Protein AF-A0A7X0GBQ7-F1 (afdb_monomer_lite)

Secondary structure (DSSP, 8-state):
--HHHHHHHHHHHHHHHHHHHTTSS---HHHHHHS--TTHHHHHHHH---HHHHHHHHHHHHSSS-HHHHHHHHHHHHHHHHHHT--GGG--HHHHHHHHHHHHHTT-STT-TTTTTHHHHHH--TT-S-----------------------

Sequence (152 aa):
MTAEDLRLDGELGHSLMLLCCLRVIRPSLAAFRVNSFVRYHEHFEVAQNDPDLERFLALVDGHEASGHFKRCARFDVAAALTTEGIALADLSTEALLHYAIATRDGGWGAGYESDVGRLAWRDGRVRSLPRARS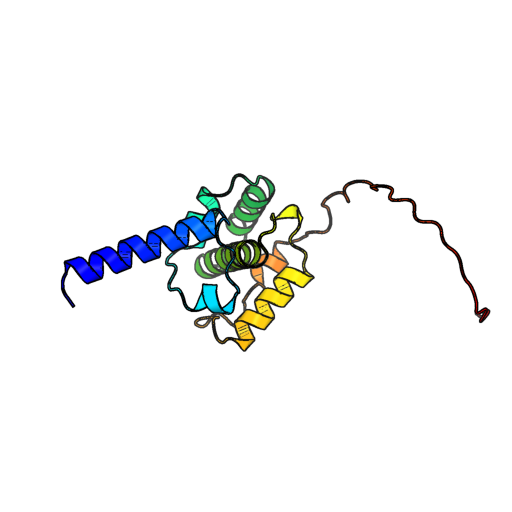CHVARSNACPGDDACRAR

Foldseek 3Di:
DDPVVVVVVVVVLVVVLLCLLLLVDQDALLVVLVRPDPLSLVSSLVNDPAPVLVVLLVLLVPDPDDPVLSSLLSVLQSSLCSNVVHGPLPDDPVSSVVSLVVCLVSVSCPVPNVCRCVSVVVSPPVVDDPPDDDDDDDDDDDDDDDDDDDDD

Radius of gyration: 20.4 Å; chains: 1; bounding box: 38×56×66 Å

Structure (mmCIF, N/CA/C/O backbone):
data_AF-A0A7X0GBQ7-F1
#
_entry.id   AF-A0A7X0GBQ7-F1
#
loop_
_atom_site.group_PDB
_atom_site.id
_atom_site.type_symbol
_atom_site.label_atom_id
_atom_site.label_alt_id
_atom_site.label_comp_id
_atom_site.label_asym_id
_atom_site.label_entity_id
_atom_site.label_seq_id
_atom_site.pdbx_PDB_ins_code
_atom_site.Cartn_x
_atom_site.Cartn_y
_atom_site.Cartn_z
_atom_site.occupancy
_atom_site.B_iso_or_equiv
_atom_site.auth_seq_id
_atom_site.auth_comp_id
_atom_site.auth_asym_id
_atom_site.auth_atom_id
_atom_site.pdbx_PDB_model_num
ATOM 1 N N . MET A 1 1 ? 12.266 8.701 -30.183 1.00 62.16 1 MET A N 1
ATOM 2 C CA . MET A 1 1 ? 11.439 8.960 -28.995 1.00 62.16 1 MET A CA 1
ATOM 3 C C . MET A 1 1 ? 11.010 10.410 -29.064 1.00 62.16 1 MET A C 1
ATOM 5 O O . MET A 1 1 ? 11.860 11.294 -29.013 1.00 62.16 1 MET A O 1
ATOM 9 N N . THR A 1 2 ? 9.738 10.629 -29.366 1.00 85.06 2 THR A N 1
ATOM 10 C CA . THR A 1 2 ? 9.132 11.948 -29.560 1.00 85.06 2 THR A CA 1
ATOM 11 C C . THR A 1 2 ? 8.614 12.499 -28.227 1.00 85.06 2 THR A C 1
ATOM 13 O O . THR A 1 2 ? 8.535 11.779 -27.232 1.00 85.06 2 THR A O 1
ATOM 16 N N . ALA A 1 3 ? 8.271 13.789 -28.180 1.00 78.25 3 ALA A N 1
ATOM 17 C CA . ALA A 1 3 ? 7.653 14.386 -26.994 1.00 78.25 3 ALA A CA 1
ATOM 18 C C . ALA A 1 3 ? 6.267 13.783 -26.682 1.00 78.25 3 ALA A C 1
ATOM 20 O O . ALA A 1 3 ? 5.866 13.740 -25.521 1.00 78.25 3 ALA A O 1
ATOM 21 N N . GLU A 1 4 ? 5.558 13.300 -27.706 1.00 78.19 4 GLU A N 1
ATOM 22 C CA . GLU A 1 4 ? 4.273 12.612 -27.554 1.00 78.19 4 GLU A CA 1
ATOM 23 C C . GLU A 1 4 ? 4.447 11.238 -26.899 1.00 78.19 4 GLU A C 1
ATOM 25 O O . GLU A 1 4 ? 3.696 10.922 -25.980 1.00 78.19 4 GLU A O 1
ATOM 30 N N . ASP A 1 5 ? 5.487 10.480 -27.276 1.00 78.75 5 ASP A N 1
ATOM 31 C CA . ASP A 1 5 ? 5.800 9.177 -26.663 1.00 78.75 5 ASP A CA 1
ATOM 32 C C . ASP A 1 5 ? 6.046 9.319 -25.150 1.00 78.75 5 ASP A C 1
ATOM 34 O O . ASP A 1 5 ? 5.454 8.607 -24.345 1.00 78.75 5 ASP A O 1
ATOM 38 N N . LEU A 1 6 ? 6.854 10.309 -24.745 1.00 75.25 6 LEU A N 1
ATOM 39 C CA . LEU A 1 6 ? 7.159 10.572 -23.331 1.00 75.25 6 LEU A CA 1
ATOM 40 C C . LEU A 1 6 ? 5.918 10.950 -22.513 1.00 75.25 6 LEU A C 1
ATOM 42 O O . LEU A 1 6 ? 5.811 10.609 -21.333 1.00 75.25 6 LEU A O 1
ATOM 46 N N . ARG A 1 7 ? 4.988 11.686 -23.127 1.00 78.62 7 ARG A N 1
ATOM 47 C CA . ARG A 1 7 ? 3.723 12.058 -22.493 1.00 78.62 7 ARG A CA 1
ATOM 48 C C . ARG A 1 7 ? 2.819 10.838 -22.330 1.00 78.62 7 ARG A C 1
ATOM 50 O O . ARG A 1 7 ? 2.262 10.655 -21.250 1.00 78.62 7 ARG A O 1
ATOM 57 N N . LEU A 1 8 ? 2.695 10.020 -23.376 1.00 80.12 8 LEU A N 1
ATOM 58 C CA . LEU A 1 8 ? 1.899 8.795 -23.360 1.00 80.12 8 LEU A CA 1
ATOM 59 C C . LEU A 1 8 ? 2.407 7.828 -22.282 1.00 80.12 8 LEU A C 1
ATOM 61 O O . LEU A 1 8 ? 1.614 7.333 -21.486 1.00 80.12 8 LEU A O 1
ATOM 65 N N . ASP A 1 9 ? 3.723 7.631 -22.191 1.00 81.12 9 ASP A N 1
ATOM 66 C CA . ASP A 1 9 ? 4.347 6.794 -21.160 1.00 81.12 9 ASP A CA 1
ATOM 67 C C . ASP A 1 9 ? 4.019 7.296 -19.744 1.00 81.12 9 ASP A C 1
ATOM 69 O O . ASP A 1 9 ? 3.708 6.506 -18.846 1.00 81.12 9 ASP A O 1
ATOM 73 N N . GLY A 1 10 ? 4.014 8.618 -19.545 1.00 83.75 10 GLY A N 1
ATOM 74 C CA . GLY A 1 10 ? 3.598 9.240 -18.288 1.00 83.75 10 GLY A CA 1
ATOM 75 C C . GLY A 1 10 ? 2.118 9.011 -17.954 1.00 83.75 10 GLY A C 1
ATOM 76 O O . GLY A 1 10 ? 1.789 8.656 -16.820 1.00 83.75 10 GLY A O 1
ATOM 77 N N . GLU A 1 11 ? 1.222 9.177 -18.931 1.00 87.38 11 GLU A N 1
ATOM 78 C CA . GLU A 1 11 ? -0.225 8.958 -18.768 1.00 87.38 11 GLU A CA 1
ATOM 79 C C . GLU A 1 11 ? -0.552 7.479 -18.490 1.00 87.38 11 GLU A C 1
ATOM 81 O O . GLU A 1 11 ? -1.374 7.171 -17.618 1.00 87.38 11 GLU A O 1
ATOM 86 N N . LEU A 1 12 ? 0.132 6.552 -19.167 1.00 90.00 12 LEU A N 1
ATOM 87 C CA . LEU A 1 12 ? -0.001 5.110 -18.950 1.00 90.00 12 LEU A CA 1
ATOM 88 C C . LEU A 1 12 ? 0.515 4.696 -17.569 1.00 90.00 12 LEU A C 1
ATOM 90 O O . LEU A 1 12 ? -0.173 3.963 -16.855 1.00 90.00 12 LEU A O 1
ATOM 94 N N . GLY A 1 13 ? 1.680 5.205 -17.156 1.00 90.25 13 GLY A N 1
ATOM 95 C CA . GLY A 1 13 ? 2.230 4.953 -15.824 1.00 90.25 13 GLY A CA 1
ATOM 96 C C . GLY A 1 13 ? 1.303 5.445 -14.711 1.00 90.25 13 GLY A C 1
ATOM 97 O O . GLY A 1 13 ? 1.057 4.725 -13.741 1.00 90.25 13 GLY A O 1
ATOM 98 N N . HIS A 1 14 ? 0.718 6.634 -14.877 1.00 91.31 14 HIS A N 1
ATOM 99 C CA . HIS A 1 14 ? -0.257 7.173 -13.929 1.00 91.31 14 HIS A CA 1
ATOM 100 C C . HIS A 1 14 ? -1.551 6.346 -13.892 1.00 91.31 14 HIS A C 1
ATOM 102 O O . HIS A 1 14 ? -2.069 6.047 -12.818 1.00 91.31 14 HIS A O 1
ATOM 108 N N . SER A 1 15 ? -2.053 5.917 -15.051 1.00 93.81 15 SER A N 1
ATOM 109 C CA . SER A 1 15 ? -3.251 5.074 -15.136 1.00 93.81 15 SER A CA 1
ATOM 110 C C . SER A 1 15 ? -3.041 3.722 -14.451 1.00 93.81 15 SER A C 1
ATOM 112 O O . SER A 1 15 ? -3.880 3.289 -13.661 1.00 93.81 15 SER A O 1
ATOM 114 N N . LEU A 1 16 ? -1.893 3.077 -14.684 1.00 94.69 16 LEU A N 1
ATOM 115 C CA . LEU A 1 16 ? -1.523 1.835 -14.005 1.00 94.69 16 LEU A CA 1
ATOM 116 C C . LEU A 1 16 ? -1.437 2.029 -12.487 1.00 94.69 16 LEU A C 1
ATOM 118 O O . LEU A 1 16 ? -1.943 1.200 -11.732 1.00 94.69 16 LEU A O 1
ATOM 122 N N . MET A 1 17 ? -0.842 3.137 -12.041 1.00 95.69 17 MET A N 1
ATOM 123 C CA . MET A 1 17 ? -0.769 3.484 -10.624 1.00 95.69 17 MET A CA 1
ATOM 124 C C . MET A 1 17 ? -2.164 3.552 -9.992 1.00 95.69 17 MET A C 1
ATOM 126 O O . MET A 1 17 ? -2.386 2.933 -8.955 1.00 95.69 17 MET A O 1
ATOM 130 N N . LEU A 1 18 ? -3.119 4.239 -10.629 1.00 95.50 18 LEU A N 1
ATOM 131 C CA . LEU A 1 18 ? -4.492 4.346 -10.126 1.00 95.50 18 LEU A CA 1
ATOM 132 C C . LEU A 1 18 ? -5.209 2.989 -10.085 1.00 95.50 18 LEU A C 1
ATOM 134 O O . LEU A 1 18 ? -5.926 2.706 -9.126 1.00 95.50 18 LEU A O 1
ATOM 138 N N . LEU A 1 19 ? -4.988 2.124 -11.079 1.00 96.00 19 LEU A N 1
ATOM 139 C CA . LEU A 1 19 ? -5.541 0.764 -11.087 1.00 96.00 19 LEU A CA 1
ATOM 140 C C . LEU A 1 19 ? -4.983 -0.099 -9.945 1.00 96.00 19 LEU A C 1
ATOM 142 O O . LEU A 1 19 ? -5.726 -0.901 -9.373 1.00 96.00 19 LEU A O 1
ATOM 146 N N . CYS A 1 20 ? -3.709 0.086 -9.587 1.00 96.31 20 CYS A N 1
ATOM 147 C CA . CYS A 1 20 ? -3.107 -0.511 -8.394 1.00 96.31 20 CYS A CA 1
ATOM 148 C C . CYS A 1 20 ? -3.700 0.083 -7.106 1.00 96.31 20 CYS A C 1
ATOM 150 O O . CYS A 1 20 ? -4.054 -0.674 -6.205 1.00 96.31 20 CYS A O 1
ATOM 152 N N . CYS A 1 21 ? -3.893 1.407 -7.031 1.00 96.38 21 CYS A N 1
ATOM 153 C CA . CYS A 1 21 ? -4.508 2.059 -5.870 1.00 96.38 21 CYS A CA 1
ATOM 154 C C . CYS A 1 21 ? -5.924 1.536 -5.607 1.00 96.38 21 CYS A C 1
ATOM 156 O O . CYS A 1 21 ? -6.269 1.193 -4.479 1.00 96.38 21 CYS A O 1
ATOM 158 N N . LEU A 1 22 ? -6.731 1.400 -6.658 1.00 95.12 22 LEU A N 1
ATOM 159 C CA . LEU A 1 22 ? -8.071 0.814 -6.585 1.00 95.12 22 LEU A CA 1
ATOM 160 C C . LEU A 1 22 ? -8.050 -0.711 -6.391 1.00 95.12 22 LEU A C 1
ATOM 162 O O . LEU A 1 22 ? -9.108 -1.324 -6.260 1.00 95.12 22 LEU A O 1
ATOM 166 N N . ARG A 1 23 ? -6.860 -1.329 -6.391 1.00 93.88 23 ARG A N 1
ATOM 167 C CA . ARG A 1 23 ? -6.629 -2.776 -6.273 1.00 93.88 23 ARG A CA 1
ATOM 168 C C . ARG A 1 23 ? -7.380 -3.602 -7.327 1.00 93.88 23 ARG A C 1
ATOM 170 O O . ARG A 1 23 ? -7.624 -4.790 -7.130 1.00 93.88 23 ARG A O 1
ATOM 177 N N . VAL A 1 24 ? -7.700 -2.985 -8.470 1.00 94.62 24 VAL A N 1
ATOM 178 C CA . VAL A 1 24 ? -8.237 -3.664 -9.664 1.00 94.62 24 VAL A CA 1
ATOM 179 C C . VAL A 1 24 ? -7.156 -4.557 -10.262 1.00 94.62 24 VAL A C 1
ATOM 181 O O . VAL A 1 24 ? -7.413 -5.700 -10.633 1.00 94.62 24 VAL A O 1
ATOM 184 N N . ILE A 1 25 ? -5.929 -4.035 -10.310 1.00 93.44 25 ILE A N 1
ATOM 185 C CA . ILE A 1 25 ? -4.731 -4.806 -10.619 1.00 93.44 25 ILE A CA 1
ATOM 186 C C . ILE A 1 25 ? -4.003 -5.074 -9.309 1.00 93.44 25 ILE A C 1
ATOM 188 O O . ILE A 1 25 ? -3.729 -4.161 -8.533 1.00 93.44 25 ILE A O 1
ATOM 192 N N . ARG A 1 26 ? -3.668 -6.344 -9.088 1.00 94.44 26 ARG A N 1
ATOM 193 C CA . ARG A 1 26 ? -2.901 -6.808 -7.932 1.00 94.44 26 ARG A CA 1
ATOM 194 C C . ARG A 1 26 ? -1.552 -7.342 -8.405 1.00 94.44 26 ARG A C 1
ATOM 196 O O . ARG A 1 26 ? -1.455 -8.521 -8.753 1.00 94.44 26 ARG A O 1
ATOM 203 N N . PRO A 1 27 ? -0.528 -6.483 -8.506 1.00 94.38 27 PRO A N 1
ATOM 204 C CA . PRO A 1 27 ? 0.792 -6.919 -8.926 1.00 94.38 27 PRO A CA 1
ATOM 205 C C . PRO A 1 27 ? 1.464 -7.750 -7.829 1.00 94.38 27 PRO A C 1
ATOM 207 O O . PRO A 1 27 ? 1.205 -7.574 -6.639 1.00 94.38 27 PRO A O 1
ATOM 210 N N . SER A 1 28 ? 2.397 -8.614 -8.228 1.00 93.94 28 SER A N 1
ATOM 211 C CA . SER A 1 28 ? 3.386 -9.144 -7.285 1.00 93.94 28 SER A CA 1
ATOM 212 C C . SER A 1 28 ? 4.279 -8.009 -6.776 1.00 93.94 28 SER A C 1
ATOM 214 O O . SER A 1 28 ? 4.438 -6.992 -7.456 1.00 93.94 28 SER A O 1
ATOM 216 N N . LEU A 1 29 ? 4.914 -8.177 -5.611 1.00 92.94 29 LEU A N 1
ATOM 217 C CA . LEU A 1 29 ? 5.802 -7.146 -5.061 1.00 92.94 29 LEU A CA 1
ATOM 218 C C . LEU A 1 29 ? 6.927 -6.767 -6.036 1.00 92.94 29 LEU A C 1
ATOM 220 O O . LEU A 1 29 ? 7.197 -5.585 -6.222 1.00 92.94 29 LEU A O 1
ATOM 224 N N . ALA A 1 30 ? 7.527 -7.746 -6.719 1.00 91.81 30 ALA A N 1
ATOM 225 C CA . ALA A 1 30 ? 8.555 -7.486 -7.724 1.00 91.81 30 ALA A CA 1
ATOM 226 C C . ALA A 1 30 ? 8.023 -6.631 -8.884 1.00 91.81 30 ALA A C 1
ATOM 228 O O . ALA A 1 30 ? 8.633 -5.626 -9.241 1.00 91.81 30 ALA A O 1
ATOM 229 N N . ALA A 1 31 ? 6.856 -6.983 -9.436 1.00 92.25 31 ALA A N 1
ATOM 230 C CA . ALA A 1 31 ? 6.235 -6.207 -10.506 1.00 92.25 31 ALA A CA 1
ATOM 231 C C . ALA A 1 31 ? 5.862 -4.793 -10.036 1.00 92.25 31 ALA A C 1
ATOM 233 O O . ALA A 1 31 ? 6.079 -3.824 -10.757 1.00 92.25 31 ALA A O 1
ATOM 234 N N . PHE A 1 32 ? 5.355 -4.657 -8.811 1.00 93.12 32 PHE A N 1
ATOM 235 C CA . PHE A 1 32 ? 5.035 -3.364 -8.216 1.00 93.12 32 PHE A CA 1
ATOM 236 C C . PHE A 1 32 ? 6.279 -2.480 -8.076 1.00 93.12 32 PHE A C 1
ATOM 238 O O . PHE A 1 32 ? 6.252 -1.311 -8.444 1.00 93.12 32 PHE A O 1
ATOM 245 N N . ARG A 1 33 ? 7.391 -3.048 -7.598 1.00 89.56 33 ARG A N 1
ATOM 246 C CA . ARG A 1 33 ? 8.627 -2.316 -7.290 1.00 89.56 33 ARG A CA 1
ATOM 247 C C . ARG A 1 33 ? 9.453 -1.912 -8.505 1.00 89.56 33 ARG A C 1
ATOM 249 O O . ARG A 1 33 ? 10.201 -0.945 -8.415 1.00 89.56 33 ARG A O 1
ATOM 256 N N . VAL A 1 34 ? 9.311 -2.611 -9.629 1.00 88.69 34 VAL A N 1
ATOM 257 C CA . VAL A 1 34 ? 9.924 -2.197 -10.903 1.00 88.69 34 VAL A CA 1
ATOM 258 C C . VAL A 1 34 ? 9.264 -0.923 -11.454 1.00 88.69 34 VAL A C 1
ATOM 260 O O . VAL A 1 34 ? 9.889 -0.189 -12.218 1.00 88.69 34 VAL A O 1
ATOM 263 N N . ASN A 1 35 ? 8.030 -0.615 -11.042 1.00 86.31 35 ASN A N 1
ATOM 264 C CA . ASN A 1 35 ? 7.355 0.619 -11.428 1.00 86.31 35 ASN A CA 1
ATOM 265 C C . ASN A 1 35 ? 7.753 1.790 -10.511 1.00 86.31 35 ASN A C 1
ATOM 267 O O . ASN A 1 35 ? 7.724 1.689 -9.284 1.00 86.31 35 ASN A O 1
ATOM 271 N N . SER A 1 36 ? 8.065 2.943 -11.109 1.00 78.38 36 SER A N 1
ATOM 272 C CA . SER A 1 36 ? 8.364 4.184 -10.380 1.00 78.38 36 SER A CA 1
ATOM 273 C C . SER A 1 36 ? 7.076 4.940 -10.029 1.00 78.38 36 SER A C 1
ATOM 275 O O . SER A 1 36 ? 6.740 5.959 -10.635 1.00 78.38 36 SER A O 1
ATOM 277 N N . PHE A 1 37 ? 6.312 4.426 -9.063 1.00 88.94 37 PHE A N 1
ATOM 278 C CA . PHE A 1 37 ? 5.097 5.095 -8.588 1.00 88.94 37 PHE A CA 1
ATOM 279 C C . PHE A 1 37 ? 5.427 6.209 -7.589 1.00 88.94 37 PHE A C 1
ATOM 281 O O . PHE A 1 37 ? 5.542 6.002 -6.377 1.00 88.94 37 PHE A O 1
ATOM 288 N N . VAL A 1 38 ? 5.580 7.424 -8.111 1.00 86.62 38 VAL A N 1
ATOM 289 C CA . VAL A 1 38 ? 5.840 8.626 -7.312 1.00 86.62 38 VAL A CA 1
ATOM 290 C C . VAL A 1 38 ? 4.649 8.916 -6.397 1.00 86.62 38 VAL A C 1
ATOM 292 O O . VAL A 1 38 ? 3.515 8.991 -6.854 1.00 86.62 38 VAL A O 1
ATOM 295 N N . ARG A 1 39 ? 4.916 9.107 -5.096 1.00 89.50 39 ARG A N 1
ATOM 296 C CA . ARG A 1 39 ? 3.903 9.456 -4.074 1.00 89.50 39 ARG A CA 1
ATOM 297 C C . ARG A 1 39 ? 2.711 8.488 -4.038 1.00 89.50 39 ARG A C 1
ATOM 299 O O . ARG A 1 39 ? 1.607 8.878 -3.680 1.00 89.50 39 ARG A O 1
ATOM 306 N N . TYR A 1 40 ? 2.957 7.211 -4.342 1.00 94.69 40 TYR A N 1
ATOM 307 C CA . TYR A 1 40 ? 1.929 6.167 -4.389 1.00 94.69 40 TYR A CA 1
ATOM 308 C C . TYR A 1 40 ? 0.984 6.164 -3.179 1.00 94.69 40 TYR A C 1
ATOM 310 O O . TYR A 1 40 ? -0.226 6.081 -3.352 1.00 94.69 40 TYR A O 1
ATOM 318 N N . HIS A 1 41 ? 1.533 6.284 -1.964 1.00 94.62 41 HIS A N 1
ATOM 319 C CA . HIS A 1 41 ? 0.759 6.283 -0.721 1.00 94.62 41 HIS A CA 1
ATOM 320 C C . HIS A 1 41 ? -0.333 7.354 -0.704 1.00 94.62 41 HIS A C 1
ATOM 322 O O . HIS A 1 41 ? -1.462 7.042 -0.369 1.00 94.62 41 HIS A O 1
ATOM 328 N N . GLU A 1 42 ? -0.056 8.571 -1.168 1.00 95.75 42 GLU A N 1
ATOM 329 C CA . GLU A 1 42 ? -1.051 9.648 -1.174 1.00 95.75 42 GLU A CA 1
ATOM 330 C C . GLU A 1 42 ? -2.217 9.341 -2.122 1.00 95.75 42 GLU A C 1
ATOM 332 O O . GLU A 1 42 ? -3.379 9.550 -1.783 1.00 95.75 42 GLU A O 1
ATOM 337 N N . HIS A 1 43 ? -1.916 8.790 -3.302 1.00 96.06 43 HIS A N 1
ATOM 338 C CA . HIS A 1 43 ? -2.944 8.357 -4.248 1.00 96.06 43 HIS A CA 1
ATOM 339 C C . HIS A 1 43 ? -3.737 7.159 -3.717 1.00 96.06 43 HIS A C 1
ATOM 341 O O . HIS A 1 43 ? -4.955 7.104 -3.879 1.00 96.06 43 HIS A O 1
ATOM 347 N N . PHE A 1 44 ? -3.056 6.215 -3.065 1.00 97.00 44 PHE A N 1
ATOM 348 C CA . PHE A 1 44 ? -3.679 5.048 -2.455 1.00 97.00 44 PHE A CA 1
ATOM 349 C C . PHE A 1 44 ? -4.641 5.452 -1.335 1.00 97.00 44 PHE A C 1
ATOM 351 O O . PHE A 1 44 ? -5.784 5.005 -1.346 1.00 97.00 44 PHE A O 1
ATOM 358 N N . GLU A 1 45 ? -4.192 6.315 -0.420 1.00 95.62 45 GLU A N 1
ATOM 359 C CA . GLU A 1 45 ? -4.956 6.834 0.718 1.00 95.62 45 GLU A CA 1
ATOM 360 C C . GLU A 1 45 ? -6.249 7.515 0.255 1.00 95.62 45 GLU A C 1
ATOM 362 O O . GLU A 1 45 ? -7.316 7.193 0.764 1.00 95.62 45 GLU A O 1
ATOM 367 N N . VAL A 1 46 ? -6.179 8.377 -0.767 1.00 95.38 46 VAL A N 1
ATOM 368 C CA . VAL A 1 46 ? -7.364 9.043 -1.345 1.00 95.38 46 VAL A CA 1
ATOM 369 C C . VAL A 1 46 ? -8.310 8.053 -2.031 1.00 95.38 46 VAL A C 1
ATOM 371 O O . VAL A 1 46 ? -9.524 8.248 -2.025 1.00 95.38 46 VAL A O 1
ATOM 374 N N . ALA A 1 47 ? -7.770 7.004 -2.653 1.00 94.94 47 ALA A N 1
ATOM 375 C CA . ALA A 1 47 ? -8.567 6.007 -3.361 1.00 94.94 47 ALA A CA 1
ATOM 376 C C . ALA A 1 47 ? -9.271 5.010 -2.425 1.00 94.94 47 ALA A C 1
ATOM 378 O O . ALA A 1 47 ? -10.210 4.337 -2.856 1.00 94.94 47 ALA A O 1
ATOM 379 N N . GLN A 1 48 ? -8.824 4.878 -1.171 1.00 93.75 48 GLN A N 1
ATOM 380 C CA . GLN A 1 48 ? -9.422 3.945 -0.223 1.00 93.75 48 GLN A CA 1
ATOM 381 C C . GLN A 1 48 ? -10.599 4.579 0.517 1.00 93.75 48 GLN A C 1
ATOM 383 O O . GLN A 1 48 ? -10.534 5.709 0.982 1.00 93.75 48 GLN A O 1
ATOM 388 N N . ASN A 1 49 ? -11.648 3.787 0.714 1.00 92.06 49 ASN A N 1
ATOM 389 C CA . ASN A 1 49 ? -12.725 4.082 1.654 1.00 92.06 49 ASN A CA 1
ATOM 390 C C . ASN A 1 49 ? -12.643 3.087 2.827 1.00 92.06 49 ASN A C 1
ATOM 392 O O . ASN A 1 49 ? -13.476 2.188 2.943 1.00 92.06 49 ASN A O 1
ATOM 396 N N . ASP A 1 50 ? -11.566 3.177 3.617 1.00 92.12 50 ASP A N 1
ATOM 397 C CA . ASP A 1 50 ? -11.245 2.260 4.724 1.00 92.12 50 ASP A CA 1
ATOM 398 C C . ASP A 1 50 ? -11.055 3.053 6.041 1.00 92.12 50 ASP A C 1
ATOM 400 O O . ASP A 1 50 ? -10.027 3.713 6.221 1.00 92.12 50 ASP A O 1
ATOM 404 N N . PRO A 1 51 ? -12.019 2.994 6.982 1.00 92.94 51 PRO A N 1
ATOM 405 C CA . PRO A 1 51 ? -11.937 3.712 8.258 1.00 92.94 51 PRO A CA 1
ATOM 406 C C . PRO A 1 51 ? -10.774 3.279 9.161 1.00 92.94 51 PRO A C 1
ATOM 408 O O . PRO A 1 51 ? -10.302 4.061 9.993 1.00 92.94 51 PRO A O 1
ATOM 411 N N . ASP A 1 52 ? -10.314 2.030 9.046 1.00 93.06 52 ASP A N 1
ATOM 412 C CA . ASP A 1 52 ? -9.162 1.568 9.818 1.00 93.06 52 ASP A CA 1
ATOM 413 C C . ASP A 1 52 ? -7.876 2.164 9.246 1.00 93.06 52 ASP A C 1
ATOM 415 O O . ASP A 1 52 ? -6.982 2.544 10.011 1.00 93.06 52 ASP A O 1
ATOM 419 N N . LEU A 1 53 ? -7.809 2.335 7.920 1.00 93.81 53 LEU A N 1
ATOM 420 C CA . LEU A 1 53 ? -6.715 3.052 7.271 1.00 93.81 53 LEU A CA 1
ATOM 421 C C . LEU A 1 53 ? -6.651 4.509 7.724 1.00 93.81 53 LEU A C 1
ATOM 423 O O . LEU A 1 53 ? -5.585 4.954 8.138 1.00 93.81 53 LEU A O 1
ATOM 427 N N . GLU A 1 54 ? -7.773 5.229 7.742 1.00 94.81 54 GLU A N 1
ATOM 428 C CA . GLU A 1 54 ? -7.815 6.612 8.240 1.00 94.81 54 GLU A CA 1
ATOM 429 C C . GLU A 1 54 ? -7.272 6.727 9.673 1.00 94.81 54 GLU A C 1
ATOM 431 O O . GLU A 1 54 ? -6.461 7.606 9.984 1.00 94.81 54 GLU A O 1
ATOM 436 N N . ARG A 1 55 ? -7.658 5.791 10.548 1.00 93.81 55 ARG A N 1
ATOM 437 C CA . ARG A 1 55 ? -7.162 5.738 11.928 1.00 93.81 55 ARG A CA 1
ATOM 438 C C . ARG A 1 55 ? -5.657 5.499 11.986 1.00 93.81 55 ARG A C 1
ATOM 440 O O . ARG A 1 55 ? -4.971 6.140 12.780 1.00 93.81 55 ARG A O 1
ATOM 447 N N . PHE A 1 56 ? -5.141 4.584 11.169 1.00 93.44 56 PHE A N 1
ATOM 448 C CA . PHE A 1 56 ? -3.706 4.334 11.072 1.00 93.44 56 PHE A CA 1
ATOM 449 C C . PHE A 1 56 ? -2.943 5.584 10.616 1.00 93.44 56 PHE A C 1
ATOM 451 O O . PHE A 1 56 ? -1.937 5.940 11.229 1.00 93.44 56 PHE A O 1
ATOM 458 N N . LEU A 1 57 ? -3.437 6.295 9.600 1.00 94.56 57 LEU A N 1
ATOM 459 C CA . LEU A 1 57 ? -2.797 7.516 9.104 1.00 94.56 57 LEU A CA 1
ATOM 460 C C . LEU A 1 57 ? -2.704 8.592 10.190 1.00 94.56 57 LEU A C 1
ATOM 462 O O . LEU A 1 57 ? -1.647 9.213 10.333 1.00 94.56 57 LEU A O 1
ATOM 466 N N . ALA A 1 58 ? -3.763 8.751 10.989 1.00 94.69 58 ALA A N 1
ATOM 467 C CA . ALA A 1 58 ? -3.785 9.668 12.125 1.00 94.69 58 ALA A CA 1
ATOM 468 C C . ALA A 1 58 ? -2.767 9.284 13.216 1.00 94.69 58 ALA A C 1
ATOM 470 O O . ALA A 1 58 ? -2.120 10.162 13.789 1.00 94.69 58 ALA A O 1
ATOM 471 N N . LEU A 1 59 ? -2.580 7.985 13.485 1.00 93.31 59 LEU A N 1
ATOM 472 C CA . LEU A 1 59 ? -1.552 7.506 14.419 1.00 93.31 59 LEU A CA 1
ATOM 473 C C . LEU A 1 59 ? -0.142 7.831 13.914 1.00 93.31 59 LEU A C 1
ATOM 475 O O . LEU A 1 59 ? 0.664 8.376 14.667 1.00 93.31 59 LEU A O 1
ATOM 479 N N . VAL A 1 60 ? 0.128 7.574 12.631 1.00 92.31 60 VAL A N 1
ATOM 480 C CA . VAL A 1 60 ? 1.420 7.899 12.007 1.00 92.31 60 VAL A CA 1
ATOM 481 C C . VAL A 1 60 ? 1.679 9.409 12.024 1.00 92.31 60 VAL A C 1
ATOM 483 O O . VAL A 1 60 ? 2.805 9.841 12.281 1.00 92.31 60 VAL A O 1
ATOM 486 N N . ASP A 1 61 ? 0.653 10.231 11.784 1.00 92.19 61 ASP A N 1
ATOM 487 C CA . ASP A 1 61 ? 0.778 11.691 11.861 1.00 92.19 61 ASP A CA 1
ATOM 488 C C . ASP A 1 61 ? 1.095 12.178 13.272 1.00 92.19 61 ASP A C 1
ATOM 490 O O . ASP A 1 61 ? 1.948 13.055 13.429 1.00 92.19 61 ASP A O 1
ATOM 494 N N . GLY A 1 62 ? 0.475 11.583 14.291 1.00 90.81 62 GLY A N 1
ATOM 495 C CA . GLY A 1 62 ? 0.715 11.910 15.696 1.00 90.81 62 GLY A CA 1
ATOM 496 C C . GLY A 1 62 ? 2.046 11.401 16.258 1.00 90.81 62 GLY A C 1
ATOM 497 O O . GLY A 1 62 ? 2.438 11.817 17.345 1.00 90.81 62 GLY A O 1
ATOM 498 N N . HIS A 1 63 ? 2.756 10.514 15.554 1.00 87.88 63 HIS A N 1
ATOM 499 C CA . HIS A 1 63 ? 4.003 9.938 16.053 1.00 87.88 63 HIS A CA 1
ATOM 500 C C . HIS A 1 63 ? 5.174 10.940 16.002 1.00 87.88 63 HIS A C 1
ATOM 502 O O . HIS A 1 63 ? 5.363 11.668 15.026 1.00 87.88 63 HIS A O 1
ATOM 508 N N . GLU A 1 64 ? 6.050 10.911 17.007 1.00 88.75 64 GLU A N 1
ATOM 509 C CA . GLU A 1 64 ? 7.304 11.683 17.065 1.00 88.75 64 GLU A CA 1
ATOM 510 C C . GLU A 1 64 ? 8.391 11.039 16.178 1.00 88.75 64 GLU A C 1
ATOM 512 O O . GLU A 1 64 ? 9.410 10.528 16.639 1.00 88.75 64 GLU A O 1
ATOM 517 N N . ALA A 1 65 ? 8.139 10.977 14.869 1.00 86.56 65 ALA A N 1
ATOM 518 C CA . ALA A 1 65 ? 9.097 10.544 13.852 1.00 86.56 65 ALA A CA 1
ATOM 519 C C . ALA A 1 65 ? 9.298 11.638 12.797 1.00 86.56 65 ALA A C 1
ATOM 521 O O . ALA A 1 65 ? 8.431 12.487 12.581 1.00 86.56 65 ALA A O 1
ATOM 522 N N . SER A 1 66 ? 10.433 11.598 12.095 1.00 89.25 66 SER A N 1
ATOM 523 C CA . SER A 1 66 ? 10.671 12.518 10.981 1.00 89.25 66 SER A CA 1
ATOM 524 C C . SER A 1 66 ? 9.629 12.311 9.874 1.00 89.25 66 SER A C 1
ATOM 526 O O . SER A 1 66 ? 9.154 11.197 9.638 1.00 89.25 66 SER A O 1
ATOM 528 N N . GLY A 1 67 ? 9.304 13.378 9.140 1.00 89.56 67 GLY A N 1
ATOM 529 C CA . GLY A 1 67 ? 8.338 13.296 8.040 1.00 89.56 67 GLY A CA 1
ATOM 530 C C . GLY A 1 67 ? 8.744 12.301 6.947 1.00 89.56 67 GLY A C 1
ATOM 531 O O . GLY A 1 67 ? 7.881 11.718 6.301 1.00 89.56 67 GLY A O 1
ATOM 532 N N . HIS A 1 68 ? 10.047 12.063 6.761 1.00 88.69 68 HIS A N 1
ATOM 533 C CA . HIS A 1 68 ? 10.536 11.018 5.862 1.00 88.69 68 HIS A CA 1
ATOM 534 C C . HIS A 1 68 ? 10.070 9.628 6.317 1.00 88.69 68 HIS A C 1
ATOM 536 O O . HIS A 1 68 ? 9.445 8.919 5.535 1.00 88.69 68 HIS A O 1
ATOM 542 N N . PHE A 1 69 ? 10.278 9.279 7.589 1.00 87.62 69 PHE A N 1
ATOM 543 C CA . PHE A 1 69 ? 9.883 7.974 8.121 1.00 87.62 69 PHE A CA 1
ATOM 544 C C . PHE A 1 69 ? 8.369 7.766 8.144 1.00 87.62 69 PHE A C 1
ATOM 546 O O . PHE A 1 69 ? 7.907 6.667 7.846 1.00 87.62 69 PHE A O 1
ATOM 553 N N . LYS A 1 70 ? 7.594 8.822 8.416 1.00 90.94 70 LYS A N 1
ATOM 554 C CA . LYS A 1 70 ? 6.128 8.784 8.306 1.00 90.94 70 LYS A CA 1
ATOM 555 C C . LYS A 1 70 ? 5.674 8.431 6.887 1.00 90.94 70 LYS A C 1
ATOM 557 O O . LYS A 1 70 ? 4.853 7.535 6.713 1.00 90.94 70 LYS A O 1
ATOM 562 N N . ARG A 1 71 ? 6.252 9.079 5.866 1.00 91.50 71 ARG A N 1
ATOM 563 C CA . ARG A 1 71 ? 5.952 8.775 4.454 1.00 91.50 71 ARG A CA 1
ATOM 564 C C . ARG A 1 71 ? 6.343 7.352 4.069 1.00 91.50 71 ARG A C 1
ATOM 566 O O . ARG A 1 71 ? 5.569 6.682 3.394 1.00 91.50 71 ARG A O 1
ATOM 573 N N . CYS A 1 72 ? 7.508 6.876 4.511 1.00 90.31 72 CYS A N 1
ATOM 574 C CA . CYS A 1 72 ? 7.928 5.501 4.242 1.00 90.31 72 CYS A CA 1
ATOM 575 C C . CYS A 1 72 ? 6.973 4.480 4.874 1.00 90.31 72 CYS A C 1
ATOM 577 O O . CYS A 1 72 ? 6.581 3.530 4.209 1.00 90.31 72 CYS A O 1
ATOM 579 N N . ALA A 1 73 ? 6.518 4.711 6.107 1.00 91.06 73 ALA A N 1
ATOM 580 C CA . ALA A 1 73 ? 5.570 3.821 6.778 1.00 91.06 73 ALA A CA 1
ATOM 581 C C . ALA A 1 73 ? 4.219 3.737 6.058 1.00 91.06 73 ALA A C 1
ATOM 583 O O . ALA A 1 73 ? 3.659 2.653 5.904 1.00 91.06 73 ALA A O 1
ATOM 584 N N . ARG A 1 74 ? 3.713 4.880 5.583 1.00 94.88 74 ARG A N 1
ATOM 585 C CA . ARG A 1 74 ? 2.495 4.944 4.765 1.00 94.88 74 ARG A CA 1
ATOM 586 C C . ARG A 1 74 ? 2.660 4.203 3.449 1.00 94.88 74 ARG A C 1
ATOM 588 O O . ARG A 1 74 ? 1.784 3.436 3.064 1.00 94.88 74 ARG A O 1
ATOM 595 N N . PHE A 1 75 ? 3.802 4.390 2.790 1.00 93.75 75 PHE A N 1
ATOM 596 C CA . PHE A 1 75 ? 4.134 3.658 1.575 1.00 93.75 75 PHE A CA 1
ATOM 597 C C . PHE A 1 75 ? 4.207 2.151 1.814 1.00 93.75 75 PHE A C 1
ATOM 599 O O . PHE A 1 75 ? 3.637 1.403 1.029 1.00 93.75 75 PHE A O 1
ATOM 606 N N . ASP A 1 76 ? 4.844 1.709 2.895 1.00 92.81 76 ASP A N 1
ATOM 607 C CA . ASP A 1 76 ? 4.962 0.289 3.222 1.00 92.81 76 ASP A CA 1
ATOM 608 C C . ASP A 1 76 ? 3.597 -0.367 3.428 1.00 92.81 76 ASP A C 1
ATOM 610 O O . ASP A 1 76 ? 3.338 -1.432 2.868 1.00 92.81 76 ASP A O 1
ATOM 614 N N . VAL A 1 77 ? 2.698 0.288 4.169 1.00 94.56 77 VAL A N 1
ATOM 615 C CA . VAL A 1 77 ? 1.326 -0.204 4.345 1.00 94.56 77 VAL A CA 1
ATOM 616 C C . VAL A 1 77 ? 0.573 -0.195 3.018 1.00 94.56 77 VAL A C 1
ATOM 618 O O . VAL A 1 77 ? -0.003 -1.214 2.649 1.00 94.56 77 VAL A O 1
ATOM 621 N N . ALA A 1 78 ? 0.620 0.896 2.251 1.00 95.75 78 ALA A N 1
ATOM 622 C CA . ALA A 1 78 ? -0.048 0.970 0.952 1.00 95.75 78 ALA A CA 1
ATOM 623 C C . ALA A 1 78 ? 0.441 -0.125 -0.014 1.00 95.75 78 ALA A C 1
ATOM 625 O O . ALA A 1 78 ? -0.367 -0.777 -0.677 1.00 95.75 78 ALA A O 1
ATOM 626 N N . ALA A 1 79 ? 1.753 -0.362 -0.076 1.00 94.69 79 ALA A N 1
ATOM 627 C CA . ALA A 1 79 ? 2.353 -1.396 -0.908 1.00 94.6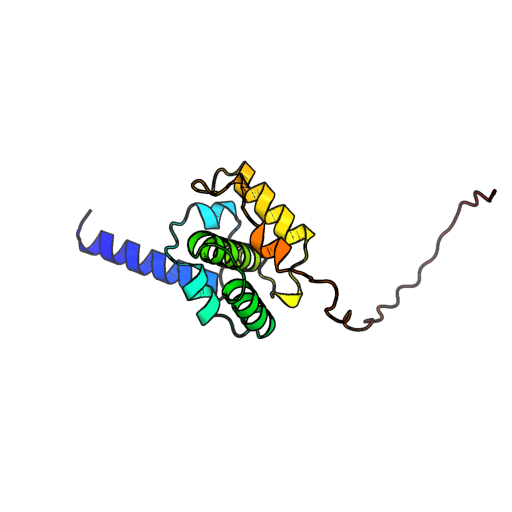9 79 ALA A CA 1
ATOM 628 C C . ALA A 1 79 ? 1.918 -2.796 -0.457 1.00 94.69 79 ALA A C 1
ATOM 630 O O . ALA A 1 79 ? 1.441 -3.565 -1.290 1.00 94.69 79 ALA A O 1
ATOM 631 N N . ALA A 1 80 ? 1.991 -3.098 0.844 1.00 95.06 80 ALA A N 1
ATOM 632 C CA . ALA A 1 80 ? 1.567 -4.386 1.390 1.00 95.06 80 ALA A CA 1
ATOM 633 C C . ALA A 1 80 ? 0.079 -4.668 1.113 1.00 95.06 80 ALA A C 1
ATOM 635 O O . ALA A 1 80 ? -0.267 -5.731 0.601 1.00 95.06 80 ALA A O 1
ATOM 636 N N . LEU A 1 81 ? -0.805 -3.696 1.363 1.00 95.94 81 LEU A N 1
ATOM 637 C CA . LEU A 1 81 ? -2.239 -3.833 1.082 1.00 95.94 81 LEU A CA 1
ATOM 638 C C . LEU A 1 81 ? -2.529 -4.018 -0.411 1.00 95.94 81 LEU A C 1
ATOM 640 O O . LEU A 1 81 ? -3.469 -4.724 -0.777 1.00 95.94 81 LEU A O 1
ATOM 644 N N . THR A 1 82 ? -1.730 -3.396 -1.279 1.00 96.50 82 THR A N 1
ATOM 645 C CA . THR A 1 82 ? -1.877 -3.508 -2.735 1.00 96.50 82 THR A CA 1
ATOM 646 C C . THR A 1 82 ? -1.470 -4.890 -3.234 1.00 96.50 82 THR A C 1
ATOM 648 O O . THR A 1 82 ? -2.229 -5.522 -3.970 1.00 96.50 82 THR A O 1
ATOM 651 N N . THR A 1 83 ? -0.292 -5.376 -2.835 1.00 95.00 83 THR A N 1
ATOM 652 C CA . THR A 1 83 ? 0.246 -6.656 -3.322 1.00 95.00 83 THR A CA 1
ATOM 653 C C . THR A 1 83 ? -0.536 -7.844 -2.769 1.00 95.00 83 THR A C 1
ATOM 655 O O . THR A 1 83 ? -0.843 -8.782 -3.504 1.00 95.00 83 THR A O 1
ATOM 658 N N . GLU A 1 84 ? -0.945 -7.775 -1.501 1.00 92.69 84 GLU A N 1
ATOM 659 C CA . GLU A 1 84 ? -1.781 -8.799 -0.863 1.00 92.69 84 GLU A CA 1
ATOM 660 C C . GLU A 1 84 ? -3.269 -8.645 -1.209 1.00 92.69 84 GLU A C 1
ATOM 662 O O . GLU A 1 84 ? -4.049 -9.581 -1.034 1.00 92.69 84 GLU A O 1
ATOM 667 N N . GLY A 1 85 ? -3.682 -7.480 -1.721 1.00 93.56 85 GLY A N 1
ATOM 668 C CA . GLY A 1 85 ? -5.066 -7.137 -2.056 1.00 93.56 85 GLY A CA 1
ATOM 669 C C . GLY A 1 85 ? -6.051 -7.386 -0.916 1.00 93.56 85 GLY A C 1
ATOM 670 O O . GLY A 1 85 ? -7.114 -7.966 -1.140 1.00 93.56 85 GLY A O 1
ATOM 671 N N . ILE A 1 86 ? -5.678 -6.956 0.288 1.00 93.62 86 ILE A N 1
ATOM 672 C CA . ILE A 1 86 ? -6.453 -7.076 1.531 1.00 93.62 86 ILE A CA 1
ATOM 673 C C . ILE A 1 86 ? -6.802 -5.690 2.087 1.00 93.62 86 ILE A C 1
ATOM 675 O O . ILE A 1 86 ? -6.194 -4.694 1.690 1.00 93.62 86 ILE A O 1
ATOM 679 N N . ALA A 1 87 ? -7.809 -5.606 2.959 1.00 92.88 87 ALA A N 1
ATOM 680 C CA . ALA A 1 87 ? -8.105 -4.393 3.728 1.00 92.88 87 ALA A CA 1
ATOM 681 C C . ALA A 1 87 ? -7.136 -4.243 4.910 1.00 92.88 87 ALA A C 1
ATOM 683 O O . ALA A 1 87 ? -6.471 -5.213 5.285 1.00 92.88 87 ALA A O 1
ATOM 684 N N . LEU A 1 88 ? -7.064 -3.058 5.531 1.00 92.69 88 LEU A N 1
ATOM 685 C CA . LEU A 1 88 ? -6.151 -2.882 6.664 1.00 92.69 88 LEU A CA 1
ATOM 686 C C . LEU A 1 88 ? -6.534 -3.768 7.860 1.00 92.69 88 LEU A C 1
ATOM 688 O O . LEU A 1 88 ? -5.651 -4.283 8.540 1.00 92.69 88 LEU A O 1
ATOM 692 N N . ALA A 1 89 ? -7.830 -4.007 8.075 1.00 92.56 89 ALA A N 1
ATOM 693 C CA . ALA A 1 89 ? -8.329 -4.888 9.133 1.00 92.56 89 ALA A CA 1
ATOM 694 C C . ALA A 1 89 ? -7.791 -6.332 9.046 1.00 92.56 89 ALA A C 1
ATOM 696 O O . ALA A 1 89 ? -7.667 -7.007 10.069 1.00 92.56 89 ALA A O 1
ATOM 697 N N . ASP A 1 90 ? -7.450 -6.785 7.837 1.00 92.38 90 ASP A N 1
ATOM 698 C CA . ASP A 1 90 ? -6.932 -8.128 7.566 1.00 92.38 90 ASP A CA 1
ATOM 699 C C . ASP A 1 90 ? -5.397 -8.168 7.508 1.00 92.38 90 ASP A C 1
ATOM 701 O O . ASP A 1 90 ? -4.805 -9.244 7.380 1.00 92.38 90 ASP A O 1
ATOM 705 N N . LEU A 1 91 ? -4.728 -7.012 7.603 1.00 92.88 91 LEU A N 1
ATOM 706 C CA . LEU A 1 91 ? -3.273 -6.940 7.581 1.00 92.88 91 LEU A CA 1
ATOM 707 C C . LEU A 1 91 ? -2.706 -7.498 8.887 1.00 92.88 91 LEU A C 1
ATOM 709 O O . LEU A 1 91 ? -2.664 -6.830 9.924 1.00 92.88 91 LEU A O 1
ATOM 713 N N . SER A 1 92 ? -2.232 -8.741 8.827 1.00 90.44 92 SER A N 1
ATOM 714 C CA . SER A 1 92 ? -1.540 -9.354 9.952 1.00 90.44 92 SER A CA 1
ATOM 715 C C . SER A 1 92 ? -0.118 -8.809 10.103 1.00 90.44 92 SER A C 1
ATOM 717 O O . SER A 1 92 ? 0.498 -8.283 9.171 1.00 90.44 92 SER A O 1
ATOM 719 N N . THR A 1 93 ? 0.438 -8.975 11.303 1.00 86.56 93 THR A N 1
ATOM 720 C CA . THR A 1 93 ? 1.835 -8.607 11.567 1.00 86.56 93 THR A CA 1
ATOM 721 C C . THR A 1 93 ? 2.796 -9.463 10.741 1.00 86.56 93 THR A C 1
ATOM 723 O O . THR A 1 93 ? 3.805 -8.964 10.250 1.00 86.56 93 THR A O 1
ATOM 726 N N . GLU A 1 94 ? 2.471 -10.740 10.553 1.00 87.94 94 GLU A N 1
ATOM 727 C CA . GLU A 1 94 ? 3.237 -11.681 9.740 1.00 87.94 94 GLU A CA 1
ATOM 728 C C . GLU A 1 94 ? 3.255 -11.259 8.269 1.00 87.94 94 GLU A C 1
ATOM 730 O O . GLU A 1 94 ? 4.317 -11.295 7.653 1.00 87.94 94 GLU A O 1
ATOM 735 N N . ALA A 1 95 ? 2.122 -10.800 7.725 1.00 88.75 95 ALA A N 1
ATOM 736 C CA . ALA A 1 95 ? 2.040 -10.303 6.353 1.00 88.75 95 ALA A CA 1
ATOM 737 C C . ALA A 1 95 ? 2.906 -9.047 6.154 1.00 88.75 95 ALA A C 1
ATOM 739 O O . ALA A 1 95 ? 3.687 -8.967 5.205 1.00 88.75 95 ALA A O 1
ATOM 740 N N . LEU A 1 96 ? 2.850 -8.098 7.094 1.00 90.31 96 LEU A N 1
ATOM 741 C CA . LEU A 1 96 ? 3.689 -6.898 7.044 1.00 90.31 96 LEU A CA 1
ATOM 742 C C . LEU A 1 96 ? 5.187 -7.228 7.183 1.00 90.31 96 LEU A C 1
ATOM 744 O O . LEU A 1 96 ? 6.025 -6.638 6.497 1.00 90.31 96 LEU A O 1
ATOM 748 N N . LEU A 1 97 ? 5.540 -8.190 8.041 1.00 89.50 97 LEU A N 1
ATOM 749 C CA . LEU A 1 97 ? 6.920 -8.654 8.189 1.00 89.50 97 LEU A CA 1
ATOM 750 C C . LEU A 1 97 ? 7.411 -9.374 6.927 1.00 89.50 97 LEU A C 1
ATOM 752 O O . LEU A 1 97 ? 8.546 -9.153 6.505 1.00 89.50 97 LEU A O 1
ATOM 756 N N . HIS A 1 98 ? 6.557 -10.193 6.310 1.00 90.88 98 HIS A N 1
ATOM 757 C CA . HIS A 1 98 ? 6.854 -10.860 5.047 1.00 90.88 98 HIS A CA 1
ATOM 758 C C . HIS A 1 98 ? 7.141 -9.840 3.938 1.00 90.88 98 HIS A C 1
ATOM 760 O O . HIS A 1 98 ? 8.179 -9.931 3.283 1.00 90.88 98 HIS A O 1
ATOM 766 N N . TYR A 1 99 ? 6.299 -8.808 3.802 1.00 92.69 99 TYR A N 1
ATOM 767 C CA . TYR A 1 99 ? 6.537 -7.679 2.896 1.00 92.69 99 TYR A CA 1
ATOM 768 C C . TYR A 1 99 ? 7.894 -7.000 3.153 1.00 92.69 99 TYR A C 1
ATOM 770 O O . TYR A 1 99 ? 8.645 -6.721 2.212 1.00 92.69 99 TYR A O 1
ATOM 778 N N . ALA A 1 100 ? 8.235 -6.745 4.421 1.00 91.06 100 ALA A N 1
ATOM 779 C CA . ALA A 1 100 ? 9.478 -6.067 4.775 1.00 91.06 100 ALA A CA 1
ATOM 780 C C . ALA A 1 100 ? 10.720 -6.901 4.423 1.00 91.06 100 ALA A C 1
ATOM 782 O O . ALA A 1 100 ? 11.700 -6.354 3.919 1.00 91.06 100 ALA A O 1
ATOM 783 N N . ILE A 1 101 ? 10.682 -8.217 4.659 1.00 90.50 101 ILE A N 1
ATOM 784 C CA . ILE A 1 101 ? 11.760 -9.142 4.278 1.00 90.50 101 ILE A CA 1
ATOM 785 C C . ILE A 1 101 ? 11.893 -9.190 2.755 1.00 90.50 101 ILE A C 1
ATOM 787 O O . ILE A 1 101 ? 12.969 -8.909 2.236 1.00 90.50 101 ILE A O 1
ATOM 791 N N . ALA A 1 102 ? 10.792 -9.423 2.037 1.00 92.12 102 ALA A N 1
ATOM 792 C CA . ALA A 1 102 ? 10.806 -9.492 0.579 1.00 92.12 102 ALA A CA 1
ATOM 793 C C . ALA A 1 102 ? 11.306 -8.185 -0.066 1.00 92.12 102 ALA A C 1
ATOM 795 O O . ALA A 1 102 ? 12.015 -8.207 -1.070 1.00 92.12 102 ALA A O 1
ATOM 796 N N . THR A 1 103 ? 10.995 -7.035 0.540 1.00 90.44 103 THR A N 1
ATOM 797 C CA . THR A 1 103 ? 11.515 -5.731 0.110 1.00 90.44 103 THR A CA 1
ATOM 798 C C . THR A 1 103 ? 13.031 -5.613 0.265 1.00 90.44 103 THR A C 1
ATOM 800 O O . THR A 1 103 ? 13.692 -5.049 -0.611 1.00 90.44 103 THR A O 1
ATOM 803 N N . ARG A 1 104 ? 13.585 -6.119 1.372 1.00 87.62 104 ARG A N 1
ATOM 804 C CA . ARG A 1 104 ? 15.031 -6.103 1.632 1.00 87.62 104 ARG A CA 1
ATOM 805 C C . ARG A 1 104 ? 15.766 -7.046 0.693 1.00 87.62 104 ARG A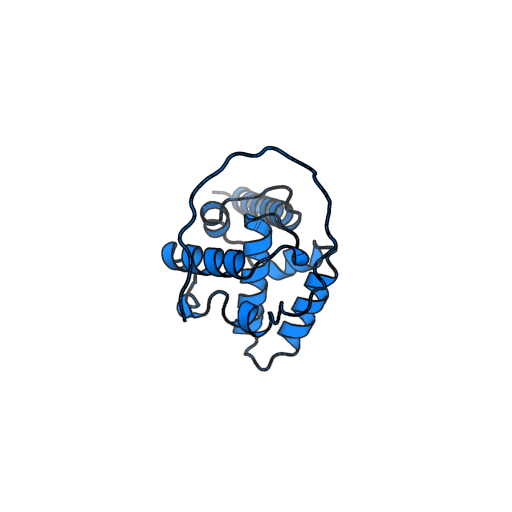 C 1
ATOM 807 O O . ARG A 1 104 ? 16.747 -6.631 0.085 1.00 87.62 104 ARG A O 1
ATOM 814 N N . ASP A 1 105 ? 15.250 -8.259 0.530 1.00 89.56 105 ASP A N 1
ATOM 815 C CA . ASP A 1 105 ? 15.836 -9.275 -0.346 1.00 89.56 105 ASP A CA 1
ATOM 816 C C . ASP A 1 105 ? 15.842 -8.815 -1.810 1.00 89.56 105 ASP A C 1
ATOM 818 O O . ASP A 1 105 ? 16.797 -9.063 -2.542 1.00 89.56 105 ASP A O 1
ATOM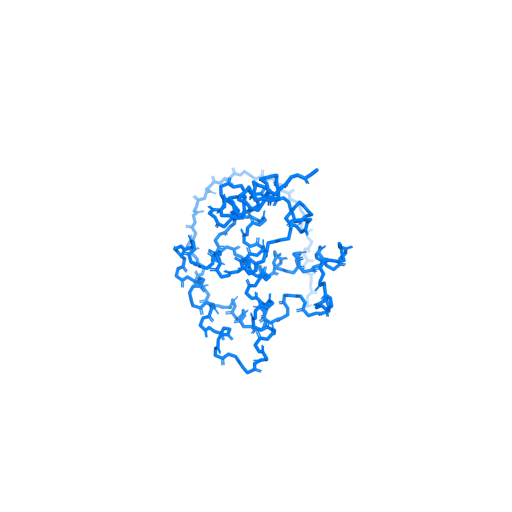 822 N N . GLY A 1 106 ? 14.802 -8.085 -2.226 1.00 86.81 106 GLY A N 1
ATOM 823 C CA . GLY A 1 106 ? 14.715 -7.473 -3.552 1.00 86.81 106 GLY A CA 1
ATOM 824 C C . GLY A 1 106 ? 15.551 -6.201 -3.739 1.00 86.81 106 GLY A C 1
ATOM 825 O O . GLY A 1 106 ? 15.623 -5.692 -4.855 1.00 86.81 106 GLY A O 1
ATOM 826 N N . GLY A 1 107 ? 16.168 -5.658 -2.682 1.00 86.06 107 GLY A N 1
ATOM 827 C CA . GLY A 1 107 ? 16.945 -4.415 -2.754 1.00 86.06 107 GLY A CA 1
ATOM 828 C C . GLY A 1 107 ? 16.108 -3.166 -3.065 1.00 86.06 107 GLY A C 1
ATOM 829 O O . GLY A 1 107 ? 16.626 -2.195 -3.610 1.00 86.06 107 GLY A O 1
ATOM 830 N N . TRP A 1 108 ? 14.810 -3.168 -2.738 1.00 86.44 108 TRP A N 1
ATOM 831 C CA . TRP A 1 108 ? 13.877 -2.083 -3.086 1.00 86.44 108 TRP A CA 1
ATOM 832 C C . TRP A 1 108 ? 13.695 -1.030 -1.979 1.00 86.44 108 TRP A C 1
ATOM 834 O O . TRP A 1 108 ? 12.763 -0.224 -2.035 1.00 86.44 108 TRP A O 1
ATOM 844 N N . GLY A 1 109 ? 14.544 -1.030 -0.950 1.00 74.50 109 GLY A N 1
ATOM 845 C CA . GLY A 1 109 ? 14.431 -0.095 0.174 1.00 74.50 109 GLY A CA 1
ATOM 846 C C . GLY A 1 109 ? 14.870 1.336 -0.143 1.00 74.50 109 GLY A C 1
ATOM 847 O O . GLY A 1 109 ? 14.484 2.240 0.589 1.00 74.50 109 GLY A O 1
ATOM 848 N N . ALA A 1 110 ? 15.625 1.562 -1.222 1.00 73.00 110 ALA A N 1
ATOM 849 C CA . ALA A 1 110 ? 16.123 2.877 -1.633 1.00 73.00 110 ALA A CA 1
ATOM 850 C C . ALA A 1 110 ? 16.822 3.671 -0.499 1.00 73.00 110 ALA A C 1
ATOM 852 O O . ALA A 1 110 ? 16.628 4.880 -0.369 1.00 73.00 110 ALA A O 1
ATOM 853 N N . GLY A 1 111 ? 17.619 2.996 0.336 1.00 72.44 111 GLY A N 1
ATOM 854 C CA . GLY A 1 111 ? 18.305 3.577 1.500 1.00 72.44 111 GLY A CA 1
ATOM 855 C C . GLY A 1 111 ? 17.523 3.499 2.821 1.00 72.44 111 GLY A C 1
ATOM 856 O O . GLY A 1 111 ? 18.039 3.913 3.859 1.00 72.44 111 GLY A O 1
ATOM 857 N N . TYR A 1 112 ? 16.291 2.977 2.799 1.00 77.75 112 TYR A N 1
ATOM 858 C CA . TYR A 1 112 ? 15.421 2.744 3.962 1.00 77.75 112 TYR A CA 1
ATOM 859 C C . TYR A 1 112 ? 15.314 1.248 4.337 1.00 77.75 112 TYR A C 1
ATOM 861 O O . TYR A 1 112 ? 14.499 0.859 5.171 1.00 77.75 112 TYR A O 1
ATOM 869 N N . GLU A 1 113 ? 16.142 0.377 3.749 1.00 76.56 113 GLU A N 1
ATOM 870 C CA . GLU A 1 113 ? 16.044 -1.091 3.830 1.00 76.56 113 GLU A CA 1
ATOM 871 C C . GLU A 1 113 ? 15.946 -1.605 5.278 1.00 76.56 113 GLU A C 1
ATOM 873 O O . GLU A 1 113 ? 15.134 -2.480 5.590 1.00 76.56 113 GLU A O 1
ATOM 878 N N . SER A 1 114 ? 16.753 -1.052 6.185 1.00 75.19 114 SER A N 1
ATOM 879 C CA . SER A 1 114 ? 16.841 -1.487 7.587 1.00 75.19 114 SER A CA 1
ATOM 880 C C . SER A 1 114 ? 15.626 -1.088 8.434 1.00 75.19 114 SER A C 1
ATOM 882 O O . SER A 1 114 ? 15.382 -1.676 9.496 1.00 75.19 114 SER A O 1
ATOM 884 N N . ASP A 1 115 ? 14.846 -0.121 7.963 1.00 76.38 115 ASP A N 1
ATOM 885 C CA . ASP A 1 115 ? 13.711 0.458 8.668 1.00 76.38 115 ASP A CA 1
ATOM 886 C C . ASP A 1 115 ? 12.360 0.114 8.010 1.00 76.38 115 ASP A C 1
ATOM 888 O O . ASP A 1 115 ? 11.330 0.386 8.623 1.00 76.38 115 ASP A O 1
ATOM 892 N N . VAL A 1 116 ? 12.337 -0.558 6.845 1.00 78.94 116 VAL A N 1
ATOM 893 C CA . VAL A 1 116 ? 11.101 -1.026 6.173 1.00 78.94 116 VAL A CA 1
ATOM 894 C C . VAL A 1 116 ? 10.160 -1.723 7.157 1.00 78.94 116 VAL A C 1
ATOM 896 O O . VAL A 1 116 ? 10.556 -2.661 7.859 1.00 78.94 116 VAL A O 1
ATOM 899 N N . GLY A 1 117 ? 8.915 -1.252 7.223 1.00 67.12 117 GLY A N 1
ATOM 900 C CA . GLY A 1 117 ? 7.858 -1.771 8.092 1.00 67.12 117 GLY A CA 1
ATOM 901 C C . GLY A 1 117 ? 8.036 -1.482 9.590 1.00 67.12 117 GLY A C 1
ATOM 902 O O . GLY A 1 117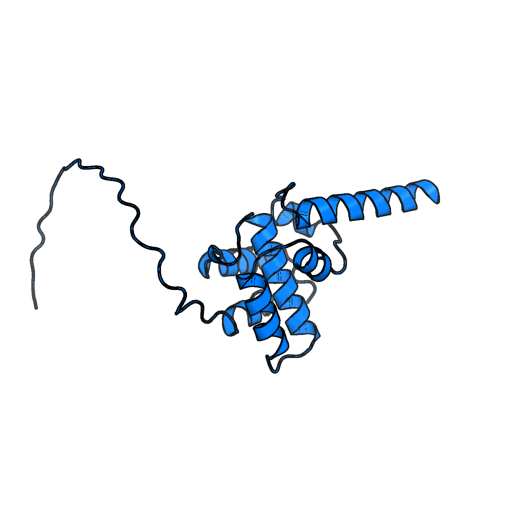 ? 7.139 -1.783 10.376 1.00 67.12 117 GLY A O 1
ATOM 903 N N . ARG A 1 118 ? 9.151 -0.875 10.025 1.00 75.31 118 ARG A N 1
ATOM 904 C CA . ARG A 1 118 ? 9.470 -0.674 11.451 1.00 75.31 118 ARG A CA 1
ATOM 905 C C . ARG A 1 118 ? 8.505 0.289 12.136 1.00 75.31 118 ARG A C 1
ATOM 907 O O . ARG A 1 118 ? 8.064 0.011 13.249 1.00 75.31 118 ARG A O 1
ATOM 914 N N . LEU A 1 119 ? 8.204 1.423 11.502 1.00 68.38 119 LEU A N 1
ATOM 915 C CA . LEU A 1 119 ? 7.296 2.421 12.078 1.00 68.38 119 LEU A CA 1
ATOM 916 C C . LEU A 1 119 ? 5.844 1.924 12.039 1.00 68.38 119 LEU A C 1
ATOM 918 O O . LEU A 1 119 ? 5.156 1.992 13.051 1.00 68.38 119 LEU A O 1
ATOM 922 N N . ALA A 1 120 ? 5.431 1.306 10.925 1.00 59.41 120 ALA A N 1
ATOM 923 C CA . ALA A 1 120 ? 4.116 0.677 10.797 1.00 59.41 120 ALA A CA 1
ATOM 924 C C . ALA A 1 120 ? 3.873 -0.389 11.883 1.00 59.41 120 ALA A C 1
ATOM 926 O O . ALA A 1 120 ? 2.780 -0.483 12.434 1.00 59.41 120 ALA A O 1
ATOM 927 N N . TRP A 1 121 ? 4.912 -1.141 12.259 1.00 63.00 121 TRP A N 1
ATOM 928 C CA . TRP A 1 121 ? 4.841 -2.109 13.352 1.00 63.00 121 TRP A CA 1
ATOM 929 C C . TRP A 1 121 ? 4.795 -1.470 14.750 1.00 63.00 121 TRP A C 1
ATOM 931 O O . TRP A 1 121 ? 4.084 -1.964 15.622 1.00 63.00 121 TRP A O 1
ATOM 941 N N . ARG A 1 122 ? 5.525 -0.368 14.985 1.00 62.12 122 ARG A N 1
ATOM 942 C CA . ARG A 1 122 ? 5.516 0.335 16.284 1.00 62.12 122 ARG A CA 1
ATOM 943 C C . ARG A 1 122 ? 4.169 0.989 16.592 1.00 62.12 122 ARG A C 1
ATOM 945 O O . ARG A 1 122 ? 3.727 0.919 17.739 1.00 62.12 122 ARG A O 1
ATOM 952 N N . ASP A 1 123 ? 3.525 1.561 15.580 1.00 55.12 123 ASP A N 1
ATOM 953 C CA . ASP A 1 123 ? 2.204 2.189 15.714 1.00 55.12 123 ASP A CA 1
ATOM 954 C C . ASP A 1 123 ? 1.071 1.152 15.649 1.00 55.12 123 ASP A C 1
ATOM 956 O O . ASP A 1 123 ? -0.006 1.343 16.220 1.00 55.12 123 ASP A O 1
ATOM 960 N N . GLY A 1 124 ? 1.351 -0.012 15.055 1.00 47.50 124 GLY A N 1
ATOM 961 C CA . GLY A 1 124 ? 0.525 -1.210 15.073 1.00 47.50 124 GLY A CA 1
ATOM 962 C C . GLY A 1 124 ? 0.487 -1.908 16.433 1.00 47.50 124 GLY A C 1
ATOM 963 O O . GLY A 1 124 ? 0.827 -3.084 16.547 1.00 47.50 124 GLY A O 1
ATOM 964 N N . ARG A 1 125 ? -0.065 -1.262 17.469 1.00 43.56 125 ARG A N 1
ATOM 965 C CA . ARG A 1 125 ? -0.756 -2.011 18.537 1.00 43.56 125 ARG A CA 1
ATOM 966 C C . ARG A 1 125 ? -2.056 -2.606 17.978 1.00 43.56 125 ARG A C 1
ATOM 968 O O . ARG A 1 125 ? -3.149 -2.306 18.450 1.00 43.56 125 ARG A O 1
ATOM 975 N N . VAL A 1 126 ? -1.937 -3.538 17.032 1.00 43.91 126 VAL A N 1
ATOM 976 C CA . VAL A 1 126 ? -2.981 -4.502 16.651 1.00 43.91 126 VAL A CA 1
ATOM 977 C C . VAL A 1 126 ? -3.087 -5.547 17.772 1.00 43.91 126 VAL A C 1
ATOM 979 O O . VAL A 1 126 ? -2.833 -6.732 17.605 1.00 43.91 126 VAL A O 1
ATOM 982 N N . ARG A 1 127 ? -3.382 -5.092 18.995 1.00 41.56 127 ARG A N 1
ATOM 983 C CA . ARG A 1 127 ? -3.642 -5.957 20.157 1.00 41.56 127 ARG A CA 1
ATOM 984 C C . ARG A 1 127 ? -5.077 -5.820 20.666 1.00 41.56 127 ARG A C 1
ATOM 986 O O . ARG A 1 127 ? -5.425 -6.455 21.654 1.00 41.56 127 ARG A O 1
ATOM 993 N N . SER A 1 128 ? -5.912 -5.009 20.012 1.00 39.50 128 SER A N 1
ATOM 994 C CA . SER A 1 128 ? -7.273 -4.724 20.482 1.00 39.50 128 SER A CA 1
ATOM 995 C C . SER A 1 128 ? -8.316 -4.495 19.384 1.00 39.50 128 SER A C 1
ATOM 997 O O . SER A 1 128 ? -9.322 -3.840 19.650 1.00 39.50 128 SER A O 1
ATOM 999 N N . LEU A 1 129 ? -8.142 -5.044 18.177 1.00 34.94 129 LEU A N 1
ATOM 1000 C CA . LEU A 1 129 ? -9.310 -5.273 17.323 1.00 34.94 129 LEU A CA 1
ATOM 1001 C C . LEU A 1 129 ? -10.088 -6.450 17.936 1.00 34.94 129 LEU A C 1
ATOM 1003 O O . LEU A 1 129 ? -9.490 -7.509 18.167 1.00 34.94 129 LEU A O 1
ATOM 1007 N N . PRO A 1 130 ? -11.378 -6.292 18.288 1.00 34.19 130 PRO A N 1
ATOM 1008 C CA . PRO A 1 130 ? -12.162 -7.408 18.785 1.00 34.19 130 PRO A CA 1
ATOM 1009 C C . PRO A 1 130 ? -12.182 -8.465 17.686 1.00 34.19 130 PRO A C 1
ATOM 1011 O O . PRO A 1 130 ? -12.622 -8.183 16.575 1.00 34.19 130 PRO A O 1
ATOM 1014 N N . ARG A 1 131 ? -11.692 -9.674 17.995 1.00 34.75 131 ARG A N 1
ATOM 1015 C CA . ARG A 1 131 ? -11.882 -10.853 17.144 1.00 34.75 131 ARG A CA 1
ATOM 1016 C C . ARG A 1 131 ? -13.346 -10.873 16.711 1.00 34.75 131 ARG A C 1
ATOM 1018 O O . ARG A 1 131 ? -14.229 -11.097 17.546 1.00 34.75 131 ARG A O 1
ATOM 1025 N N . ALA A 1 132 ? -13.595 -10.606 15.431 1.00 33.47 132 ALA A N 1
ATOM 1026 C CA . ALA A 1 132 ? -14.901 -10.827 14.852 1.00 33.47 132 ALA A CA 1
ATOM 1027 C C . ALA A 1 132 ? -1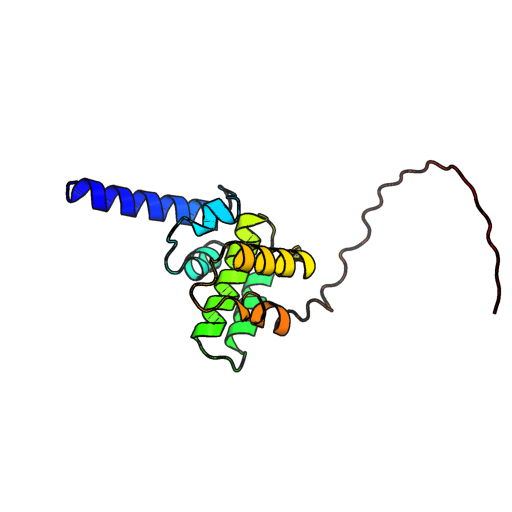5.274 -12.291 15.111 1.00 33.47 132 ALA A C 1
ATOM 1029 O O . ALA A 1 132 ? -14.451 -13.207 15.050 1.00 33.47 132 ALA A O 1
ATOM 1030 N N . ARG A 1 133 ? -16.514 -12.444 15.559 1.00 34.78 133 ARG A N 1
ATOM 1031 C CA . ARG A 1 133 ? -17.090 -13.634 16.168 1.00 34.78 133 ARG A CA 1
ATOM 1032 C C . ARG A 1 133 ? -16.969 -14.853 15.257 1.00 34.78 133 ARG A C 1
ATOM 1034 O O . ARG A 1 133 ? -17.008 -14.750 14.038 1.00 34.78 133 ARG A O 1
ATOM 1041 N N . SER A 1 134 ? -16.888 -16.008 15.909 1.00 35.38 134 SER A N 1
ATOM 1042 C CA . SER A 1 134 ? -17.005 -17.346 15.339 1.00 35.38 134 SER A CA 1
ATOM 1043 C C . SER A 1 134 ? -18.019 -17.426 14.191 1.00 35.38 134 SER A C 1
ATOM 1045 O O . SER A 1 134 ? -19.223 -17.316 14.423 1.00 35.38 134 SER A O 1
ATOM 1047 N N . CYS A 1 135 ? -17.550 -17.732 12.985 1.00 26.02 135 CYS A N 1
ATOM 1048 C CA . CYS A 1 135 ? -18.384 -18.398 11.995 1.00 26.02 135 CYS A CA 1
ATOM 1049 C C . CYS A 1 135 ? -18.163 -19.904 12.139 1.00 26.02 135 CYS A C 1
ATOM 1051 O O . CYS A 1 135 ? -17.115 -20.443 11.786 1.00 26.02 135 CYS A O 1
ATOM 1053 N N . HIS A 1 136 ? -19.163 -20.566 12.721 1.00 31.42 136 HIS A N 1
ATOM 1054 C CA . HIS A 1 136 ? -19.322 -22.010 12.689 1.00 31.42 136 HIS A CA 1
ATOM 1055 C C . HIS A 1 136 ? -19.291 -22.505 11.241 1.00 31.42 136 HIS A C 1
ATOM 1057 O O . HIS A 1 136 ? -20.233 -22.282 10.486 1.00 31.42 136 HIS A O 1
ATOM 1063 N N . VAL A 1 137 ? -18.260 -23.267 10.890 1.00 31.33 137 VAL A N 1
ATOM 1064 C CA . VAL A 1 137 ? -18.404 -24.336 9.904 1.00 31.33 137 VAL A CA 1
ATOM 1065 C C . VAL A 1 137 ? -18.146 -25.635 10.643 1.00 31.33 137 VAL A C 1
ATOM 1067 O O . VAL A 1 137 ? -17.016 -25.995 10.963 1.00 31.33 137 VAL A O 1
ATOM 1070 N N . ALA A 1 138 ? -19.245 -26.310 10.964 1.00 33.34 138 ALA A N 1
ATOM 1071 C CA . ALA A 1 138 ? -19.242 -27.694 11.378 1.00 33.34 138 ALA A CA 1
ATOM 1072 C C . ALA A 1 138 ? -18.591 -28.539 10.278 1.00 33.34 138 ALA A C 1
ATOM 1074 O O . ALA A 1 138 ? -19.124 -28.637 9.174 1.00 33.34 138 ALA A O 1
ATOM 1075 N N . ARG A 1 139 ? -17.464 -29.178 10.592 1.00 27.59 139 ARG A N 1
ATOM 1076 C CA . ARG A 1 139 ? -17.081 -30.455 9.988 1.00 27.59 139 ARG A CA 1
ATOM 1077 C C . ARG A 1 139 ? -16.528 -31.361 11.074 1.00 27.59 139 ARG A C 1
ATOM 1079 O O . ARG A 1 139 ? -15.346 -31.362 11.394 1.00 27.59 139 ARG A O 1
ATOM 1086 N N . SER A 1 140 ? -17.451 -32.127 11.638 1.00 33.84 140 SER A N 1
ATOM 1087 C CA . SER A 1 140 ? -17.199 -33.479 12.108 1.00 33.84 140 SER A CA 1
ATOM 1088 C C . SER A 1 140 ? -16.475 -34.275 11.019 1.00 33.84 140 SER A C 1
ATOM 1090 O O . SER A 1 140 ? -16.974 -34.364 9.898 1.00 33.84 140 SER A O 1
ATOM 1092 N N . ASN A 1 141 ? -15.317 -34.840 11.347 1.00 29.16 141 ASN A N 1
ATOM 1093 C CA . ASN A 1 141 ? -15.052 -36.266 11.173 1.00 29.16 141 ASN A CA 1
ATOM 1094 C C . ASN A 1 141 ? -13.786 -36.649 11.945 1.00 29.16 141 ASN A C 1
ATOM 1096 O O . ASN A 1 141 ? -12.730 -36.039 11.808 1.00 29.16 141 ASN A O 1
ATOM 1100 N N . ALA A 1 142 ? -13.971 -37.642 12.806 1.00 27.95 142 ALA A N 1
ATOM 1101 C CA . ALA A 1 142 ? -12.982 -38.263 13.663 1.00 27.95 142 ALA A CA 1
ATOM 1102 C C . ALA A 1 142 ? -11.898 -39.010 12.872 1.00 27.95 142 ALA A C 1
ATOM 1104 O O . ALA A 1 142 ? -12.175 -39.488 11.772 1.00 27.95 142 ALA A O 1
ATOM 1105 N N . CYS A 1 143 ? -10.711 -39.160 13.478 1.00 22.64 143 CYS A N 1
ATOM 1106 C CA . CYS A 1 143 ? -10.054 -40.447 13.780 1.00 22.64 143 CYS A CA 1
ATOM 1107 C C . CYS A 1 143 ? -8.664 -40.236 14.448 1.00 22.64 143 CYS A C 1
ATOM 1109 O O . CYS A 1 143 ? -8.159 -39.117 14.403 1.00 22.64 143 CYS A O 1
ATOM 1111 N N . PRO A 1 144 ? -8.098 -41.248 15.146 1.00 34.00 144 PRO A N 1
ATOM 1112 C CA . PRO A 1 144 ? -7.666 -41.125 16.550 1.00 34.00 144 PRO A CA 1
ATOM 1113 C C . PRO A 1 144 ? -6.193 -41.524 16.831 1.00 34.00 144 PRO A C 1
ATOM 1115 O O . PRO A 1 144 ? -5.516 -42.033 15.945 1.00 34.00 144 PRO A O 1
ATOM 1118 N N . GLY A 1 145 ? -5.766 -41.381 18.099 1.00 26.62 145 GLY A N 1
ATOM 1119 C CA . GLY A 1 145 ? -4.508 -41.910 18.675 1.00 26.62 145 GLY A CA 1
ATOM 1120 C C . GLY A 1 145 ? -3.339 -40.919 18.561 1.00 26.62 145 GLY A C 1
ATOM 1121 O O . GLY A 1 145 ? -3.167 -40.305 17.521 1.00 26.62 145 GLY A O 1
ATOM 1122 N N . ASP A 1 146 ? -2.533 -40.616 19.576 1.00 29.61 146 ASP A N 1
ATOM 1123 C CA . ASP A 1 146 ? -2.106 -41.461 20.683 1.00 29.61 146 ASP A CA 1
ATOM 1124 C C . ASP A 1 146 ? -1.953 -40.693 21.999 1.00 29.61 146 ASP A C 1
ATOM 1126 O O . ASP A 1 146 ? -1.455 -39.566 22.072 1.00 29.61 146 ASP A O 1
ATOM 1130 N N . ASP A 1 147 ? -2.359 -41.392 23.052 1.00 30.89 147 ASP A N 1
ATOM 1131 C CA . ASP A 1 147 ? -2.037 -41.128 24.438 1.00 30.89 147 ASP A CA 1
ATOM 1132 C C . ASP A 1 147 ? -0.520 -41.112 24.667 1.00 30.89 147 ASP A C 1
ATOM 1134 O O . ASP A 1 147 ? 0.165 -42.125 24.546 1.00 30.89 147 ASP A O 1
ATOM 1138 N N . ALA A 1 148 ? -0.012 -39.983 25.151 1.00 32.81 148 ALA A N 1
ATOM 1139 C CA . ALA A 1 148 ? 1.180 -39.959 25.990 1.00 32.81 148 ALA A CA 1
ATOM 1140 C C . ALA A 1 148 ? 0.998 -38.923 27.105 1.00 32.81 148 ALA A C 1
ATOM 1142 O O . ALA A 1 148 ? 1.538 -37.822 27.107 1.00 32.81 148 ALA A O 1
ATOM 1143 N N . CYS A 1 149 ? 0.121 -39.302 28.032 1.00 25.92 149 CYS A N 1
ATOM 1144 C CA . CYS A 1 149 ? 0.256 -39.151 29.476 1.00 25.92 149 CYS A CA 1
ATOM 1145 C C . CYS A 1 149 ? 1.469 -38.344 30.001 1.00 25.92 149 CYS A C 1
ATOM 1147 O O . CYS A 1 149 ? 2.611 -38.766 29.865 1.00 25.92 149 CYS A O 1
ATOM 1149 N N . ARG A 1 150 ? 1.143 -37.285 30.761 1.00 29.02 150 ARG A N 1
ATOM 1150 C CA . ARG A 1 150 ? 1.626 -36.981 32.129 1.00 29.02 150 ARG A CA 1
ATOM 1151 C C . ARG A 1 150 ? 3.134 -37.106 32.412 1.00 29.02 150 ARG A C 1
ATOM 1153 O O . ARG A 1 150 ? 3.659 -38.209 32.460 1.00 29.02 150 ARG A O 1
ATOM 1160 N N . ALA A 1 151 ? 3.712 -36.053 32.994 1.00 31.08 151 ALA A N 1
ATOM 1161 C CA . ALA A 1 151 ? 3.781 -35.923 34.459 1.00 31.08 151 ALA A CA 1
ATOM 1162 C C . ALA A 1 151 ? 4.651 -34.732 34.913 1.00 31.08 151 ALA A C 1
ATOM 1164 O O . ALA A 1 151 ? 5.821 -34.665 34.559 1.00 31.08 151 ALA A O 1
ATOM 1165 N N . ARG A 1 152 ? 4.061 -33.960 35.840 1.00 36.25 152 ARG A N 1
ATOM 1166 C CA . ARG A 1 152 ? 4.649 -33.051 36.849 1.00 36.25 152 ARG A CA 1
ATOM 1167 C C . ARG A 1 152 ? 5.099 -31.662 36.412 1.00 36.25 152 ARG A C 1
ATOM 1169 O O . ARG A 1 152 ? 5.948 -31.542 35.514 1.00 36.25 152 ARG A O 1
#

pLDDT: mean 77.75, std 23.14, range [22.64, 97.0]